Protein AF-A0A7J5AJ96-F1 (afdb_monomer)

Radius of gyration: 28.57 Å; Cα contacts (8 Å, |Δi|>4): 370; chains: 1; bounding box: 78×81×51 Å

Sequence (169 aa):
MKKNKITYYLSLIAMVTLFSCNNDDNPSVDSNNTFLPVSFKVGFSGQTLTADEAQAVISNGEISINAIKGTNNESFSFAIAGNSVGTYPTNESVILYSTGVNQQIYSSINPADALTNTGQIKITSINTVNKRISGSFDYTGYYRDGLITYTKEFTNGTFKNIPYTIGIQ

Solvent-accessible surface area (backbone atoms only — not comparable to full-atom values): 9722 Å² total; per-residue (Å²): 143,81,88,85,82,87,82,89,82,92,80,90,81,89,81,88,80,82,82,81,76,78,82,70,84,73,77,81,74,81,77,77,72,74,79,69,74,65,46,39,37,34,29,40,94,94,42,73,52,64,41,77,44,57,41,33,38,40,40,98,56,24,32,37,37,42,31,33,32,77,91,53,59,21,31,41,40,34,46,36,78,39,74,67,68,44,76,42,46,25,48,70,20,45,42,36,36,34,73,19,79,97,54,61,51,28,26,20,53,37,93,90,45,62,73,47,68,37,40,37,40,34,37,74,40,72,40,79,89,79,34,28,36,27,34,37,34,37,35,42,22,33,28,75,58,92,92,47,76,46,77,45,61,38,36,81,23,37,35,34,50,28,43,46,49,73,56,84,130

Organism: NCBI:txid2026654

Nearest PDB structures (foldseek):
  4xin-assembly1_B  TM=6.210E-01  e=1.153E-01  Mycobacterium avium 104
  6zgp-assembly3_I  TM=3.198E-01  e=1.077E+00  Acinetobacter baumannii

Mean predicted aligned error: 11.19 Å

Foldseek 3Di:
DDDDDDDDDDDDDDDDDDDDDPPDDDPPDPPPPPPDDWWWWKDWPNDIDIFPAKAWEAEDQWIWIKTAHDPQRFIKIKIFNGDDFAKGFCLRIKIWTAHGDPGWIFILQDPVHRNDGFWIWGWHDQDPVSQFTWTAIWGWTWTDDPPDIDIITIPRTITGRHHYDYDDD

Structure (mmCIF, N/CA/C/O backbone):
data_AF-A0A7J5AJ96-F1
#
_entry.id   AF-A0A7J5AJ96-F1
#
loop_
_atom_site.group_PDB
_atom_site.id
_atom_site.type_symbol
_atom_site.label_atom_id
_atom_site.label_alt_id
_atom_site.label_comp_id
_atom_site.label_asym_id
_atom_site.label_entity_id
_atom_site.label_seq_id
_atom_site.pdbx_PDB_ins_code
_atom_site.Cartn_x
_atom_site.Cartn_y
_atom_site.Cartn_z
_atom_site.occupancy
_atom_site.B_iso_or_equiv
_atom_site.auth_seq_id
_atom_site.auth_comp_id
_atom_site.auth_asym_id
_atom_site.auth_atom_id
_atom_site.pdbx_PDB_model_num
ATOM 1 N N . MET A 1 1 ? -61.783 66.215 -23.548 1.00 44.97 1 MET A N 1
ATOM 2 C CA . MET A 1 1 ? -60.921 66.734 -22.459 1.00 44.97 1 MET A CA 1
ATOM 3 C C . MET A 1 1 ? -61.535 66.359 -21.116 1.00 44.97 1 MET A C 1
ATOM 5 O O . MET A 1 1 ? -62.554 66.926 -20.750 1.00 44.97 1 MET A O 1
ATOM 9 N N . LYS A 1 2 ? -60.967 65.382 -20.402 1.00 42.81 2 LYS A N 1
ATOM 10 C CA . LYS A 1 2 ? -61.398 64.999 -19.048 1.00 42.81 2 LYS A CA 1
ATOM 11 C C . LYS A 1 2 ? -60.130 64.787 -18.217 1.00 42.81 2 LYS A C 1
ATOM 13 O O . LYS A 1 2 ? -59.255 64.033 -18.624 1.00 42.81 2 LYS A O 1
ATOM 18 N N . LYS A 1 3 ? -59.980 65.587 -17.160 1.00 47.16 3 LYS A N 1
ATOM 19 C CA . LYS A 1 3 ? -58.767 65.708 -16.339 1.00 47.16 3 LYS A CA 1
ATOM 20 C C . LYS A 1 3 ? -58.790 64.631 -15.250 1.00 47.16 3 LYS A C 1
ATOM 22 O O . LYS A 1 3 ? -59.687 64.655 -14.411 1.00 47.16 3 LYS A O 1
ATOM 27 N N . ASN A 1 4 ? -57.808 63.733 -15.252 1.00 48.31 4 ASN A N 1
ATOM 28 C CA . ASN A 1 4 ? -57.606 62.747 -14.190 1.00 48.31 4 ASN A CA 1
ATOM 29 C C . ASN A 1 4 ? -56.847 63.411 -13.034 1.00 48.31 4 ASN A C 1
ATOM 31 O O . ASN A 1 4 ? -55.778 63.982 -13.248 1.00 48.31 4 ASN A O 1
ATOM 35 N N . LYS A 1 5 ? -57.405 63.362 -11.819 1.00 59.47 5 LYS A N 1
ATOM 36 C CA . LYS A 1 5 ? -56.730 63.807 -10.595 1.00 59.47 5 LYS A CA 1
ATOM 37 C C . LYS A 1 5 ? -56.227 62.587 -9.830 1.00 59.47 5 LYS A C 1
ATOM 39 O O . LYS A 1 5 ? -56.999 61.706 -9.473 1.00 59.47 5 LYS A O 1
ATOM 44 N N . ILE A 1 6 ? -54.916 62.576 -9.638 1.00 57.09 6 ILE A N 1
ATOM 45 C CA . ILE A 1 6 ? -54.130 61.616 -8.869 1.00 57.09 6 ILE A CA 1
ATOM 46 C C . ILE A 1 6 ? -54.242 61.990 -7.388 1.00 57.09 6 ILE A C 1
ATOM 48 O O . ILE A 1 6 ? -54.147 63.167 -7.036 1.00 57.09 6 ILE A O 1
ATOM 52 N N . THR A 1 7 ? -54.438 61.014 -6.507 1.00 57.44 7 THR A N 1
ATOM 53 C CA . THR A 1 7 ? -54.292 61.207 -5.058 1.00 57.44 7 THR A CA 1
ATOM 54 C C . THR A 1 7 ? -53.620 59.972 -4.474 1.00 57.44 7 THR A C 1
ATOM 56 O O . THR A 1 7 ? -54.140 58.865 -4.577 1.00 57.44 7 THR A O 1
ATOM 59 N N . TYR A 1 8 ? -52.424 60.183 -3.928 1.00 46.88 8 TYR A N 1
ATOM 60 C CA . TYR A 1 8 ? -51.595 59.187 -3.261 1.00 46.88 8 TYR A CA 1
ATOM 61 C C . TYR A 1 8 ? -52.023 59.064 -1.797 1.00 46.88 8 TYR A C 1
ATOM 63 O O . TYR A 1 8 ? -52.143 60.081 -1.117 1.00 46.88 8 TYR A O 1
ATOM 71 N N . TYR A 1 9 ? -52.193 57.836 -1.304 1.00 53.47 9 TYR A N 1
ATOM 72 C CA . TYR A 1 9 ? -52.241 57.553 0.129 1.00 53.47 9 TYR A CA 1
ATOM 73 C C . TYR A 1 9 ? -51.035 56.696 0.516 1.00 53.47 9 TYR A C 1
ATOM 75 O O . TYR A 1 9 ? -50.849 55.582 0.033 1.00 53.47 9 TYR A O 1
ATOM 83 N N . LEU A 1 10 ? -50.205 57.290 1.368 1.00 53.84 10 LEU A N 1
ATOM 84 C CA . LEU A 1 10 ? -49.034 56.730 2.023 1.00 53.84 10 LEU A CA 1
ATOM 85 C C . LEU A 1 10 ? -49.514 55.869 3.204 1.00 53.84 10 LEU A C 1
ATOM 87 O O . LEU A 1 10 ? -50.168 56.391 4.105 1.00 53.84 10 LEU A O 1
ATOM 91 N N . SER A 1 11 ? -49.199 54.574 3.218 1.00 55.06 11 SER A N 1
ATOM 92 C CA . SER A 1 11 ? -49.380 53.726 4.402 1.00 55.06 11 SER A CA 1
ATOM 93 C C . SER A 1 11 ? -48.089 52.966 4.683 1.00 55.06 11 SER A C 1
ATOM 95 O O . SER A 1 11 ? -47.621 52.164 3.879 1.00 55.06 11 SER A O 1
ATOM 97 N N . LEU A 1 12 ? -47.499 53.314 5.823 1.00 52.53 12 LEU A N 1
ATOM 98 C CA . LEU A 1 12 ? -46.309 52.745 6.433 1.00 52.53 12 LEU A CA 1
ATOM 99 C C . LEU A 1 12 ? -46.756 51.570 7.315 1.00 52.53 12 LEU A C 1
ATOM 101 O O . LEU A 1 12 ? -47.429 51.794 8.318 1.00 52.53 12 LEU A O 1
ATOM 105 N N . ILE A 1 13 ? -46.377 50.338 6.973 1.00 61.03 13 ILE A N 1
ATOM 106 C CA . ILE A 1 13 ? -46.494 49.191 7.884 1.00 61.03 13 ILE A CA 1
ATOM 107 C C . ILE A 1 13 ? -45.114 48.555 8.013 1.00 61.03 13 ILE A C 1
ATOM 109 O O . ILE A 1 13 ? -44.623 47.875 7.115 1.00 61.03 13 ILE A O 1
ATOM 113 N N . ALA A 1 14 ? -44.488 48.830 9.155 1.00 57.03 14 ALA A N 1
ATOM 114 C CA . ALA A 1 14 ? -43.351 48.093 9.668 1.00 57.03 14 ALA A CA 1
ATOM 115 C C . ALA A 1 14 ? -43.879 46.869 10.427 1.00 57.03 14 ALA A C 1
ATOM 117 O O . ALA A 1 14 ? -44.641 47.015 11.381 1.00 57.03 14 ALA A O 1
ATOM 118 N N . MET A 1 15 ? -43.453 45.673 10.028 1.00 62.72 15 MET A N 1
ATOM 119 C CA . MET A 1 15 ? -43.575 44.472 10.850 1.00 62.72 15 MET A CA 1
ATOM 120 C C . MET A 1 15 ? -42.182 43.884 11.042 1.00 62.72 15 MET A C 1
ATOM 122 O O . MET A 1 15 ? -41.615 43.256 10.155 1.00 62.72 15 MET A O 1
ATOM 126 N N . VAL A 1 16 ? -41.629 44.152 12.222 1.00 61.03 16 VAL A N 1
ATOM 127 C CA . VAL A 1 16 ? -40.471 43.463 12.782 1.00 61.03 16 VAL A CA 1
ATOM 128 C C . VAL A 1 16 ? -41.011 42.217 13.476 1.00 61.03 16 VAL A C 1
ATOM 130 O O . VAL A 1 16 ? -41.716 42.328 14.476 1.00 61.03 16 VAL A O 1
ATOM 133 N N . THR A 1 17 ? -40.703 41.035 12.953 1.00 63.84 17 THR A N 1
ATOM 134 C CA . THR A 1 17 ? -40.949 39.768 13.649 1.00 63.84 17 THR A CA 1
ATOM 135 C C . THR A 1 17 ? -39.636 39.282 14.249 1.00 63.84 17 THR A C 1
ATOM 137 O O . THR A 1 17 ? -38.726 38.883 13.523 1.00 63.84 17 THR A O 1
ATOM 140 N N . LEU A 1 18 ? -39.532 39.333 15.577 1.00 52.47 18 LEU A N 1
ATOM 141 C CA . LEU A 1 18 ? -38.464 38.688 16.335 1.00 52.47 18 LEU A CA 1
ATOM 142 C C . LEU A 1 18 ? -38.823 37.206 16.490 1.00 52.47 18 LEU A C 1
ATOM 144 O O . LEU A 1 18 ? -39.728 36.864 17.250 1.00 52.47 18 LEU A O 1
ATOM 148 N N . PHE A 1 19 ? -38.127 36.326 15.769 1.00 60.97 19 PHE A N 1
ATOM 149 C CA . PHE A 1 19 ? -38.129 34.901 16.084 1.00 60.97 19 PHE A CA 1
ATOM 150 C C . PHE A 1 19 ? -37.257 34.685 17.325 1.00 60.97 19 PHE A C 1
ATOM 152 O O . PHE A 1 19 ? -36.034 34.788 17.264 1.00 60.97 19 PHE A O 1
ATOM 159 N N . SER A 1 20 ? -37.901 34.410 18.457 1.00 54.56 20 SER A N 1
ATOM 160 C CA . SER A 1 20 ? -37.253 33.836 19.635 1.00 54.56 20 SER A CA 1
ATOM 161 C C . SER A 1 20 ? -37.031 32.349 19.365 1.00 54.56 20 SER A C 1
ATOM 163 O O . SER A 1 20 ? -37.968 31.561 19.481 1.00 54.56 20 SER A O 1
ATOM 165 N N . CYS A 1 21 ? -35.817 31.959 18.973 1.00 58.62 21 CYS A N 1
ATOM 166 C CA . CYS A 1 21 ? -35.402 30.563 19.099 1.00 58.62 21 CYS A CA 1
ATOM 167 C C . CYS A 1 21 ? -35.150 30.287 20.582 1.00 58.62 21 CYS A C 1
ATOM 169 O O . CYS A 1 21 ? -34.292 30.921 21.197 1.00 58.62 21 CYS A O 1
ATOM 171 N N . ASN A 1 22 ? -35.921 29.359 21.145 1.00 54.78 22 ASN A N 1
ATOM 172 C CA . ASN A 1 22 ? -35.643 28.774 22.446 1.00 54.78 22 ASN A CA 1
ATOM 173 C C . ASN A 1 22 ? -34.244 28.151 22.394 1.00 54.78 22 ASN A C 1
ATOM 175 O O . ASN A 1 22 ? -33.954 27.344 21.512 1.00 54.78 22 ASN A O 1
ATOM 179 N N . ASN A 1 23 ? -33.372 28.559 23.314 1.00 53.56 23 ASN A N 1
ATOM 180 C CA . ASN A 1 23 ? -32.123 27.857 23.563 1.00 53.56 23 ASN A CA 1
ATOM 181 C C . ASN A 1 23 ? -32.487 26.556 24.278 1.00 53.56 23 ASN A C 1
ATOM 183 O O . ASN A 1 23 ? -32.560 26.526 25.504 1.00 53.56 23 ASN A O 1
ATOM 187 N N . ASP A 1 24 ? -32.783 25.517 23.504 1.00 57.44 24 ASP A N 1
ATOM 188 C CA . ASP A 1 24 ? -32.801 24.161 24.027 1.00 57.44 24 ASP A CA 1
ATOM 189 C C . ASP A 1 24 ? -31.375 23.829 24.480 1.00 57.44 24 ASP A C 1
ATOM 191 O O . ASP A 1 24 ? -30.417 23.931 23.705 1.00 57.44 24 ASP A O 1
ATOM 195 N N . ASP A 1 25 ? -31.249 23.496 25.764 1.00 52.19 25 ASP A N 1
ATOM 196 C CA . ASP A 1 25 ? -30.032 23.014 26.400 1.00 52.19 25 ASP A CA 1
ATOM 197 C C . ASP A 1 25 ? -29.415 21.903 25.549 1.00 52.19 25 ASP A C 1
ATOM 199 O O . ASP A 1 25 ? -29.898 20.770 25.504 1.00 52.19 25 ASP A O 1
ATOM 203 N N . ASN A 1 26 ? -28.332 22.235 24.851 1.00 52.16 26 ASN A N 1
ATOM 204 C CA . ASN A 1 26 ? -27.552 21.247 24.134 1.00 52.16 26 ASN A CA 1
ATOM 205 C C . ASN A 1 26 ? -26.755 20.460 25.186 1.00 52.16 26 ASN A C 1
ATOM 207 O O . ASN A 1 26 ? -25.894 21.060 25.842 1.00 52.16 26 ASN A O 1
ATOM 211 N N . PRO A 1 27 ? -27.005 19.153 25.395 1.00 51.41 27 PRO A N 1
ATOM 212 C CA . PRO A 1 27 ? -26.147 18.364 26.260 1.00 51.41 27 PRO A CA 1
ATOM 213 C C . PRO A 1 27 ? -24.736 18.442 25.683 1.00 51.41 27 PRO A C 1
ATOM 215 O O . PRO A 1 27 ? -24.510 18.149 24.508 1.00 51.41 27 PRO A O 1
ATOM 218 N N . SER A 1 28 ? -23.788 18.890 26.504 1.00 52.44 28 SER A N 1
ATOM 219 C CA . SER A 1 28 ? -22.376 18.931 26.152 1.00 52.44 28 SER A CA 1
ATOM 220 C C . SER A 1 28 ? -21.958 17.552 25.646 1.00 52.44 28 SER A C 1
ATOM 222 O O . SER A 1 28 ? -21.857 16.602 26.424 1.00 52.44 28 SER A O 1
ATOM 224 N N . VAL A 1 29 ? -21.742 17.443 24.336 1.00 51.41 29 VAL A N 1
ATOM 225 C CA . VAL A 1 29 ? -21.070 16.302 23.724 1.00 51.41 29 VAL A CA 1
ATOM 226 C C . VAL A 1 29 ? -19.670 16.267 24.317 1.00 51.41 29 VAL A C 1
ATOM 228 O O . VAL A 1 29 ? -18.847 17.146 24.045 1.00 51.41 29 VAL A O 1
ATOM 231 N N . ASP A 1 30 ? -19.431 15.267 25.162 1.00 44.03 30 ASP A N 1
ATOM 232 C CA . ASP A 1 30 ? -18.111 14.911 25.662 1.00 44.03 30 ASP A CA 1
ATOM 233 C C . ASP A 1 30 ? -17.164 14.752 24.462 1.00 44.03 30 ASP A C 1
ATOM 235 O O . ASP A 1 30 ? -17.212 13.779 23.707 1.00 44.03 30 ASP A O 1
ATOM 239 N N . SER A 1 31 ? -16.341 15.776 24.242 1.00 46.59 31 SER A N 1
ATOM 240 C CA . SER A 1 31 ? -15.410 15.886 23.120 1.00 46.59 31 SER A CA 1
ATOM 241 C C . SER A 1 31 ? -14.071 15.228 23.446 1.00 46.59 31 SER A C 1
ATOM 243 O O . SER A 1 31 ? -13.017 15.711 23.046 1.00 46.59 31 SER A O 1
ATOM 245 N N . ASN A 1 32 ? -14.097 14.077 24.117 1.00 40.00 32 ASN A N 1
ATOM 246 C CA . ASN A 1 32 ? -12.930 13.212 24.277 1.00 40.00 32 ASN A CA 1
ATOM 247 C C . ASN A 1 32 ? -12.664 12.340 23.034 1.00 40.00 32 ASN A C 1
ATOM 249 O O . ASN A 1 32 ? -12.091 11.252 23.134 1.00 40.00 32 ASN A O 1
ATOM 253 N N . ASN A 1 33 ? -13.041 12.811 21.838 1.00 47.81 33 ASN A N 1
ATOM 254 C CA . ASN A 1 33 ? -12.639 12.179 20.587 1.00 47.81 33 ASN A CA 1
ATOM 255 C C . ASN A 1 33 ? -11.141 12.437 20.380 1.00 47.81 33 ASN A C 1
ATOM 257 O O . ASN A 1 33 ? -10.732 13.391 19.721 1.00 47.81 33 ASN A O 1
ATOM 261 N N . THR A 1 34 ? -10.315 11.611 21.020 1.00 53.44 34 THR A N 1
ATOM 262 C CA . THR A 1 34 ? -8.865 11.607 20.843 1.00 53.44 34 THR A CA 1
ATOM 263 C C . THR A 1 34 ? -8.572 11.392 19.362 1.00 53.44 34 THR A C 1
ATOM 265 O O . THR A 1 34 ? -8.700 10.292 18.824 1.00 53.44 34 THR A O 1
ATOM 268 N N . PHE A 1 35 ? -8.231 12.478 18.668 1.00 71.81 35 PHE A N 1
ATOM 269 C CA . PHE A 1 35 ? -7.884 12.430 17.258 1.00 71.81 35 PHE A CA 1
ATOM 270 C C . PHE A 1 35 ? -6.573 11.655 17.129 1.00 71.81 35 PHE A C 1
ATOM 272 O O . PHE A 1 35 ? -5.485 12.182 17.358 1.00 71.81 35 PHE A O 1
ATOM 279 N N . LEU A 1 36 ? -6.679 10.357 16.847 1.00 79.25 36 LEU A N 1
ATOM 280 C CA . LEU A 1 36 ? -5.510 9.523 16.625 1.00 79.25 36 LEU A CA 1
ATOM 281 C C . LEU A 1 36 ? -4.790 10.030 15.370 1.00 79.25 36 LEU A C 1
ATOM 283 O O . LEU A 1 36 ? -5.428 10.118 14.318 1.00 79.25 36 LEU A O 1
ATOM 287 N N . PRO A 1 37 ? -3.482 10.333 15.443 1.00 91.25 37 PRO A N 1
ATOM 288 C CA . PRO A 1 37 ? -2.749 10.818 14.287 1.00 91.25 37 PRO A CA 1
ATOM 289 C C . PRO A 1 37 ? -2.745 9.745 13.197 1.00 91.25 37 PRO A C 1
ATOM 291 O O . PRO A 1 37 ? -2.372 8.590 13.448 1.00 91.25 37 PRO A O 1
ATOM 294 N N . VAL A 1 38 ? -3.175 10.151 12.004 1.00 95.75 38 VAL A N 1
ATOM 295 C CA . VAL A 1 38 ? -3.109 9.370 10.766 1.00 95.75 38 VAL A CA 1
ATOM 296 C C . VAL A 1 38 ? -1.703 9.519 10.193 1.00 95.75 38 VAL A C 1
ATOM 298 O O . VAL A 1 38 ? -1.140 10.611 10.195 1.00 95.75 38 VAL A O 1
ATOM 301 N N . SER A 1 39 ? -1.107 8.427 9.725 1.00 97.69 39 SER A N 1
ATOM 302 C CA . SER A 1 39 ? 0.203 8.468 9.072 1.00 97.69 39 SER A CA 1
ATOM 303 C C . SER A 1 39 ? 0.278 7.409 7.988 1.00 97.69 39 SER A C 1
ATOM 305 O O . SER A 1 39 ? -0.044 6.254 8.250 1.00 97.69 39 SER A O 1
ATOM 307 N N . PHE A 1 40 ? 0.794 7.778 6.820 1.00 98.62 40 PHE A N 1
ATOM 308 C CA . PHE A 1 40 ? 1.179 6.856 5.754 1.00 98.62 40 PHE A CA 1
ATOM 309 C C . PHE A 1 40 ? 2.568 7.253 5.253 1.00 98.62 40 PHE A C 1
ATOM 311 O O . PHE A 1 40 ? 2.778 8.402 4.860 1.00 98.62 40 PHE A O 1
ATOM 318 N N . LYS A 1 41 ? 3.527 6.327 5.311 1.00 98.38 41 LYS A N 1
ATOM 319 C CA . LYS A 1 41 ? 4.935 6.570 4.975 1.00 98.38 41 LYS A CA 1
ATOM 320 C C . LYS A 1 41 ? 5.515 5.417 4.182 1.00 98.38 41 LYS A C 1
ATOM 322 O O . LYS A 1 41 ? 5.139 4.275 4.420 1.00 98.38 41 LYS A O 1
ATOM 327 N N . VAL A 1 42 ? 6.461 5.709 3.300 1.00 98.38 42 VAL A N 1
ATOM 328 C CA . VAL A 1 42 ? 7.179 4.700 2.515 1.00 98.38 42 VAL A CA 1
ATOM 329 C C . VAL A 1 42 ? 8.524 5.234 2.048 1.00 98.38 42 VAL A C 1
ATOM 331 O O . VAL A 1 42 ? 8.651 6.413 1.721 1.00 98.38 42 VAL A O 1
ATOM 334 N N . GLY A 1 43 ? 9.532 4.369 2.035 1.00 97.94 43 GLY A N 1
ATOM 335 C CA . GLY A 1 43 ? 10.865 4.671 1.539 1.00 97.94 43 GLY A CA 1
ATOM 336 C C . GLY A 1 43 ? 11.080 4.152 0.121 1.00 97.94 43 GLY A C 1
ATOM 337 O O . GLY A 1 43 ? 10.742 3.011 -0.177 1.00 97.94 43 GLY A O 1
ATOM 338 N N . PHE A 1 44 ? 11.681 4.963 -0.744 1.00 96.62 44 PHE A N 1
ATOM 339 C CA . PHE A 1 44 ? 12.165 4.548 -2.065 1.00 96.62 44 PHE A CA 1
ATOM 340 C C . PHE A 1 44 ? 13.224 5.536 -2.560 1.00 96.62 44 PHE A C 1
ATOM 342 O O . PHE A 1 44 ? 13.216 6.708 -2.185 1.00 96.62 44 PHE A O 1
ATOM 349 N N . SER A 1 45 ? 14.163 5.077 -3.393 1.00 93.50 45 SER A N 1
ATOM 350 C CA . SER A 1 45 ? 15.216 5.931 -3.978 1.00 93.50 45 SER A CA 1
ATOM 351 C C . SER A 1 45 ? 15.988 6.781 -2.946 1.00 93.50 45 SER A C 1
ATOM 353 O O . SER A 1 45 ? 16.331 7.930 -3.215 1.00 93.50 45 SER A O 1
ATOM 355 N N . GLY A 1 46 ? 16.223 6.240 -1.742 1.00 92.88 46 GLY A N 1
ATOM 356 C CA . GLY A 1 46 ? 16.912 6.937 -0.644 1.00 92.88 46 GLY A CA 1
ATOM 357 C C . GLY A 1 46 ? 16.097 8.038 0.051 1.00 92.88 46 GLY A C 1
ATOM 358 O O . GLY A 1 46 ? 16.622 8.719 0.927 1.00 92.88 46 GLY A O 1
ATOM 359 N N . GLN A 1 47 ? 14.826 8.216 -0.313 1.00 94.12 47 GLN A N 1
ATOM 360 C CA . GLN A 1 47 ? 13.922 9.220 0.244 1.00 94.12 47 GLN A CA 1
ATOM 361 C C . GLN A 1 47 ? 12.767 8.559 1.000 1.00 94.12 47 GLN A C 1
ATOM 363 O O . GLN A 1 47 ? 12.489 7.375 0.820 1.00 94.12 47 GLN A O 1
ATOM 368 N N . THR A 1 48 ? 12.091 9.331 1.855 1.00 96.44 48 THR A N 1
ATOM 369 C CA . THR A 1 48 ? 10.843 8.921 2.516 1.00 96.44 48 THR A CA 1
ATOM 370 C C . THR A 1 48 ? 9.711 9.825 2.061 1.00 96.44 48 THR A C 1
ATOM 372 O O . THR A 1 48 ? 9.742 11.031 2.301 1.00 96.44 48 THR A O 1
ATOM 375 N N . LEU A 1 49 ? 8.684 9.234 1.462 1.00 95.75 49 LEU A N 1
ATOM 376 C CA . LEU A 1 49 ? 7.425 9.904 1.181 1.00 95.75 49 LEU A CA 1
ATOM 377 C C . LEU A 1 49 ? 6.506 9.782 2.398 1.00 95.75 49 LEU A C 1
ATOM 379 O O . LEU A 1 49 ? 6.385 8.709 2.988 1.00 95.75 49 LEU A O 1
ATOM 383 N N . THR A 1 50 ? 5.851 10.882 2.770 1.00 97.50 50 THR A N 1
ATOM 384 C CA . THR A 1 50 ? 4.786 10.908 3.786 1.00 97.50 50 THR A CA 1
ATOM 385 C C . THR A 1 50 ? 3.538 11.512 3.166 1.00 97.50 50 THR A C 1
ATOM 387 O O . THR A 1 50 ? 3.571 12.686 2.802 1.00 97.50 50 THR A O 1
ATOM 390 N N . ALA A 1 51 ? 2.471 10.725 3.034 1.00 97.56 51 ALA A N 1
ATOM 391 C CA . ALA A 1 51 ? 1.210 11.210 2.480 1.00 97.56 51 ALA A CA 1
ATOM 392 C C . ALA A 1 51 ? 0.575 12.249 3.415 1.00 97.56 51 ALA A C 1
ATOM 394 O O . ALA A 1 51 ? 0.724 12.162 4.636 1.00 97.56 51 ALA A O 1
ATOM 395 N N . ASP A 1 52 ? -0.128 13.213 2.830 1.00 96.81 52 ASP A N 1
ATOM 396 C CA . ASP A 1 52 ? -0.857 14.242 3.575 1.00 96.81 52 ASP A CA 1
ATOM 397 C C . ASP A 1 52 ? -2.228 13.718 4.019 1.00 96.81 52 ASP A C 1
ATOM 399 O O . ASP A 1 52 ? -2.707 14.044 5.103 1.00 96.81 52 ASP A O 1
ATOM 403 N N . GLU A 1 53 ? -2.817 12.831 3.214 1.00 96.50 53 GLU A N 1
ATOM 404 C CA . GLU A 1 53 ? -4.115 12.219 3.471 1.00 96.50 53 GLU A CA 1
ATOM 405 C C . GLU A 1 53 ? -4.065 10.716 3.211 1.00 96.50 53 GLU A C 1
ATOM 407 O O . GLU A 1 53 ? -3.333 10.238 2.341 1.00 96.50 53 GLU A O 1
ATOM 412 N N . ALA A 1 54 ? -4.860 9.959 3.965 1.00 98.12 54 ALA A N 1
ATOM 413 C CA . ALA A 1 54 ? -5.065 8.542 3.723 1.00 98.12 54 ALA A CA 1
ATOM 414 C C . ALA A 1 54 ? -6.438 8.094 4.228 1.00 98.12 54 ALA A C 1
ATOM 416 O O . ALA A 1 54 ? -6.867 8.468 5.321 1.00 98.12 54 ALA A O 1
ATOM 417 N N . GLN A 1 55 ? -7.102 7.254 3.442 1.00 98.12 55 GLN A N 1
ATOM 418 C CA . GLN A 1 55 ? -8.423 6.710 3.732 1.00 9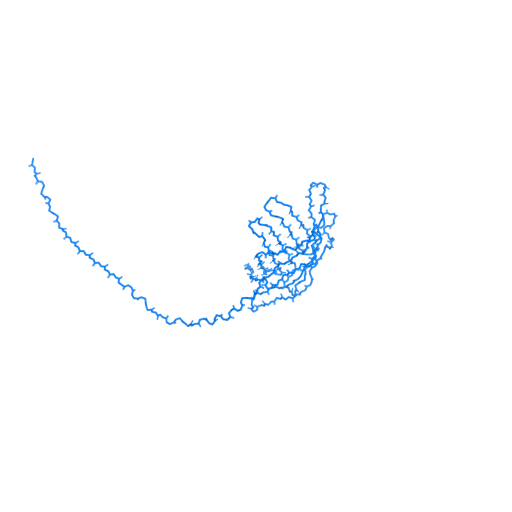8.12 55 GLN A CA 1
ATOM 419 C C . GLN A 1 55 ? -8.525 5.266 3.258 1.00 98.12 55 GLN A C 1
ATOM 421 O O . GLN A 1 55 ? -7.842 4.858 2.317 1.00 98.12 55 GLN A O 1
ATOM 426 N N . ALA A 1 56 ? -9.406 4.501 3.888 1.00 98.44 56 ALA A N 1
ATOM 427 C CA . ALA A 1 56 ? -9.687 3.136 3.489 1.00 98.44 56 ALA A CA 1
ATOM 428 C C . ALA A 1 56 ? -11.189 2.865 3.361 1.00 98.44 56 ALA A C 1
ATOM 430 O O . ALA A 1 56 ? -12.027 3.539 3.961 1.00 98.44 56 ALA A O 1
ATOM 431 N N . VAL A 1 57 ? -11.526 1.848 2.582 1.00 98.25 57 VAL A N 1
ATOM 432 C CA . VAL A 1 57 ? -12.880 1.307 2.459 1.00 98.25 57 VAL A CA 1
ATOM 433 C C . VAL A 1 57 ? -12.782 -0.197 2.643 1.00 98.25 57 VAL A C 1
ATOM 435 O O . VAL A 1 57 ? -11.935 -0.833 2.022 1.00 98.25 57 VAL A O 1
ATOM 438 N N . ILE A 1 58 ? -13.635 -0.763 3.493 1.00 97.56 58 ILE A N 1
ATOM 439 C CA . ILE A 1 58 ? -13.776 -2.213 3.645 1.00 97.56 58 ILE A CA 1
ATOM 440 C C . ILE A 1 58 ? -15.140 -2.601 3.086 1.00 97.56 58 ILE A C 1
ATOM 442 O O . ILE A 1 58 ? -16.164 -2.097 3.549 1.00 97.56 58 ILE A O 1
ATOM 446 N N . SER A 1 59 ? -15.168 -3.464 2.077 1.00 95.69 59 SER A N 1
ATOM 447 C CA . SER A 1 59 ? -16.408 -3.892 1.424 1.00 95.69 59 SER A CA 1
ATOM 448 C C . SER A 1 59 ? -16.223 -5.249 0.765 1.00 95.69 59 SER A C 1
ATOM 450 O O . SER A 1 59 ? -15.152 -5.521 0.246 1.00 95.69 59 SER A O 1
ATOM 452 N N . ASN A 1 60 ? -17.255 -6.096 0.768 1.00 89.81 60 ASN A N 1
ATOM 453 C CA . ASN A 1 60 ? -17.294 -7.343 -0.014 1.00 89.81 60 ASN A CA 1
ATOM 454 C C . ASN A 1 60 ? -16.076 -8.272 0.137 1.00 89.81 60 ASN A C 1
ATOM 456 O O . ASN A 1 60 ? -15.683 -8.943 -0.807 1.00 89.81 60 ASN A O 1
ATOM 460 N N . GLY A 1 61 ? -15.493 -8.339 1.337 1.00 92.75 61 GLY A N 1
ATOM 461 C CA . GLY A 1 61 ? -14.311 -9.172 1.570 1.00 92.75 61 GLY A CA 1
ATOM 462 C C . GLY A 1 61 ? -13.001 -8.552 1.086 1.00 92.75 61 GLY A C 1
ATOM 463 O O . GLY A 1 61 ? -11.987 -9.229 1.133 1.00 92.75 61 GLY A O 1
ATOM 464 N N . GLU A 1 62 ? -13.003 -7.283 0.688 1.00 96.50 62 GLU A N 1
ATOM 465 C CA . GLU A 1 62 ? -11.836 -6.539 0.222 1.00 96.50 62 GLU A CA 1
ATOM 466 C C . GLU A 1 62 ? -11.568 -5.309 1.097 1.00 96.50 62 GLU A C 1
ATOM 468 O O . GLU A 1 62 ? -12.473 -4.723 1.707 1.00 96.50 62 GLU A O 1
ATOM 473 N N . ILE A 1 63 ? -10.304 -4.886 1.121 1.00 98.50 63 ILE A N 1
ATOM 474 C CA . ILE A 1 63 ? -9.872 -3.609 1.688 1.00 98.50 63 ILE A CA 1
ATOM 475 C C . ILE A 1 63 ? -9.252 -2.781 0.564 1.00 98.50 63 ILE A C 1
ATOM 477 O O . ILE A 1 63 ? -8.285 -3.192 -0.070 1.00 98.50 63 ILE A O 1
ATOM 481 N N . SER A 1 64 ? -9.764 -1.572 0.364 1.00 98.38 64 SER A N 1
ATOM 482 C CA . SER A 1 64 ? -9.127 -0.551 -0.465 1.00 98.38 64 SER A CA 1
ATOM 483 C C . SER A 1 64 ? -8.468 0.497 0.421 1.00 98.38 64 SER A C 1
ATOM 485 O O . SER A 1 64 ? -9.102 0.976 1.359 1.00 98.38 64 SER A O 1
ATOM 487 N N . ILE A 1 65 ? -7.227 0.891 0.131 1.00 98.62 65 ILE A N 1
ATOM 488 C CA . ILE A 1 65 ? -6.537 1.991 0.829 1.00 98.62 65 ILE A CA 1
ATOM 489 C C . ILE A 1 65 ? -6.035 2.982 -0.211 1.00 98.62 65 ILE A C 1
ATOM 491 O O . ILE A 1 65 ? -5.393 2.584 -1.173 1.00 98.62 65 ILE A O 1
ATOM 495 N N . ASN A 1 66 ? -6.299 4.269 -0.013 1.00 98.25 66 ASN A N 1
ATOM 496 C CA . ASN A 1 66 ? -5.751 5.339 -0.838 1.00 98.25 66 ASN A CA 1
ATOM 497 C C . ASN A 1 66 ? -5.008 6.330 0.051 1.00 98.25 66 ASN A C 1
ATOM 499 O O . ASN A 1 66 ? -5.534 6.730 1.089 1.00 98.25 66 ASN A O 1
ATOM 503 N N . ALA A 1 67 ? -3.808 6.726 -0.358 1.00 98.19 67 ALA A N 1
ATOM 504 C CA . ALA A 1 67 ? -3.008 7.746 0.305 1.00 98.19 67 ALA A CA 1
ATOM 505 C C . ALA A 1 67 ? -2.502 8.754 -0.727 1.00 98.19 67 ALA A C 1
ATOM 507 O O . ALA A 1 67 ? -2.024 8.349 -1.783 1.00 98.19 67 ALA A O 1
ATOM 508 N N . ILE A 1 68 ? -2.615 10.049 -0.438 1.00 96.88 68 ILE A N 1
ATOM 509 C CA . ILE A 1 68 ? -2.322 11.135 -1.382 1.00 96.88 68 ILE A CA 1
ATOM 510 C C . ILE A 1 68 ? -1.284 12.078 -0.775 1.00 96.88 68 ILE A C 1
ATOM 512 O O . ILE A 1 68 ? -1.359 12.445 0.400 1.00 96.88 68 ILE A O 1
ATOM 516 N N . LYS A 1 69 ? -0.302 12.467 -1.586 1.00 95.38 69 LYS A N 1
ATOM 517 C CA . LYS A 1 69 ? 0.723 13.459 -1.287 1.00 95.38 69 LYS A CA 1
ATOM 518 C C . LYS A 1 69 ? 0.500 14.716 -2.126 1.00 95.38 69 LYS A C 1
ATOM 520 O O . LYS A 1 69 ? 0.512 14.685 -3.357 1.00 95.38 69 LYS A O 1
ATOM 525 N N . GLY A 1 70 ? 0.406 15.844 -1.434 1.00 90.81 70 GLY A N 1
ATOM 526 C CA . GLY A 1 70 ? 0.320 17.177 -2.006 1.00 90.81 70 GLY A CA 1
ATOM 527 C C . GLY A 1 70 ? -0.910 17.370 -2.886 1.00 90.81 70 GLY A C 1
ATOM 528 O O . GLY A 1 70 ? -1.880 16.622 -2.833 1.00 90.81 70 GLY A O 1
ATOM 529 N N . THR A 1 71 ? -0.851 18.394 -3.730 1.00 85.88 71 THR A N 1
ATOM 530 C CA . THR A 1 71 ? -1.943 18.779 -4.637 1.00 85.88 71 THR A CA 1
ATOM 531 C C . THR A 1 71 ? -1.786 18.219 -6.053 1.00 85.88 71 THR A C 1
ATOM 533 O O . THR A 1 71 ? -2.667 18.406 -6.887 1.00 85.88 71 THR A O 1
ATOM 536 N N . ASN A 1 72 ? -0.681 17.522 -6.339 1.00 88.31 72 ASN A N 1
ATOM 537 C CA . ASN A 1 72 ? -0.368 16.974 -7.665 1.00 88.31 72 ASN A CA 1
ATOM 538 C C . ASN A 1 72 ? -0.870 15.533 -7.865 1.00 88.31 72 ASN A C 1
ATOM 540 O O . ASN A 1 72 ? -0.512 14.901 -8.861 1.00 88.31 72 ASN A O 1
ATOM 544 N N . ASN A 1 73 ? -1.688 15.020 -6.940 1.00 86.50 73 ASN A N 1
ATOM 545 C CA . ASN A 1 73 ? -2.223 13.655 -6.943 1.00 86.50 73 ASN A CA 1
ATOM 546 C C . ASN A 1 73 ? -1.143 12.559 -6.978 1.00 86.50 73 ASN A C 1
ATOM 548 O O . ASN A 1 73 ? -1.377 11.488 -7.534 1.00 86.50 73 ASN A O 1
ATOM 552 N N . GLU A 1 74 ? 0.043 12.810 -6.413 1.00 95.50 74 GLU A N 1
ATOM 553 C CA . GLU A 1 74 ? 0.989 11.724 -6.143 1.00 95.50 74 GLU A CA 1
ATOM 554 C C . GLU A 1 74 ? 0.348 10.804 -5.100 1.00 95.50 74 GLU A C 1
ATOM 556 O O . GLU A 1 74 ? -0.104 11.278 -4.058 1.00 95.50 74 GLU A O 1
ATOM 561 N N . SER A 1 75 ? 0.227 9.508 -5.380 1.00 96.81 75 SER A N 1
ATOM 562 C CA . SER A 1 75 ? -0.645 8.651 -4.577 1.00 96.81 75 SER A CA 1
ATOM 563 C C . SER A 1 75 ? -0.219 7.194 -4.521 1.00 96.81 75 SER A C 1
ATOM 565 O O . SER A 1 75 ? 0.407 6.667 -5.437 1.00 96.81 75 SER A O 1
ATOM 567 N N . PHE A 1 76 ? -0.637 6.530 -3.448 1.00 98.44 76 PHE A N 1
ATOM 568 C CA . PHE A 1 76 ? -0.659 5.080 -3.319 1.00 98.44 76 PHE A CA 1
ATOM 569 C C . PHE A 1 76 ? -2.106 4.589 -3.302 1.00 98.44 76 PHE A C 1
ATOM 571 O O . PHE A 1 76 ? -2.935 5.158 -2.592 1.00 98.44 76 PHE A O 1
ATOM 578 N N . SER A 1 77 ? -2.385 3.514 -4.033 1.00 98.31 77 SER A N 1
ATOM 579 C CA . SER A 1 77 ? -3.696 2.859 -4.078 1.00 98.31 77 SER A CA 1
ATOM 580 C C . SER A 1 77 ? -3.529 1.358 -3.907 1.00 98.31 77 SER A C 1
ATOM 582 O O . SER A 1 77 ? -2.745 0.733 -4.618 1.00 98.31 77 SER A O 1
ATOM 584 N N . PHE A 1 78 ? -4.211 0.791 -2.917 1.00 98.69 78 PHE A N 1
ATOM 585 C CA . PHE A 1 78 ? -4.138 -0.621 -2.558 1.00 98.69 78 PHE A CA 1
ATOM 586 C C . PHE A 1 78 ? -5.498 -1.252 -2.832 1.00 98.69 78 PHE A C 1
ATOM 588 O O . PHE A 1 78 ? -6.515 -0.688 -2.425 1.00 98.69 78 PHE A O 1
ATOM 595 N N . ALA A 1 79 ? -5.499 -2.429 -3.446 1.00 98.38 79 ALA A N 1
ATOM 596 C CA . ALA A 1 79 ? -6.650 -3.316 -3.548 1.00 98.38 79 ALA A CA 1
ATOM 597 C C . ALA A 1 79 ? -6.263 -4.659 -2.920 1.00 98.38 79 ALA A C 1
ATOM 599 O O . ALA A 1 79 ? -5.431 -5.383 -3.464 1.00 98.38 79 ALA A O 1
ATOM 600 N N . ILE A 1 80 ? -6.801 -4.946 -1.738 1.00 98.56 80 ILE A N 1
ATOM 601 C CA . ILE A 1 80 ? -6.413 -6.091 -0.912 1.00 98.56 80 ILE A CA 1
ATOM 602 C C . ILE A 1 80 ? -7.528 -7.129 -0.946 1.00 98.56 80 ILE A C 1
ATOM 604 O O . ILE A 1 80 ? -8.648 -6.842 -0.514 1.00 98.56 80 ILE A O 1
ATOM 608 N N . ALA A 1 81 ? -7.203 -8.337 -1.406 1.00 97.12 81 ALA A N 1
ATOM 609 C CA . ALA A 1 81 ? -8.104 -9.485 -1.404 1.00 97.12 81 ALA A CA 1
ATOM 610 C C . ALA A 1 81 ? -8.205 -10.081 0.012 1.00 97.12 81 ALA A C 1
ATOM 612 O O . ALA A 1 81 ? -7.530 -11.045 0.369 1.00 97.12 81 ALA A O 1
ATOM 613 N N . GLY A 1 82 ? -9.027 -9.454 0.848 1.00 95.94 82 GLY A N 1
ATOM 614 C CA . GLY A 1 82 ? -9.312 -9.868 2.218 1.00 95.94 82 GLY A CA 1
ATOM 615 C C . GLY A 1 82 ? -9.773 -8.705 3.090 1.00 95.94 82 GLY A C 1
ATOM 616 O O . GLY A 1 82 ? -9.630 -7.538 2.731 1.00 95.94 82 GLY A O 1
ATOM 617 N N . ASN A 1 83 ? -10.331 -9.018 4.261 1.00 95.25 83 ASN A N 1
ATOM 618 C CA . ASN A 1 83 ? -10.884 -8.024 5.188 1.00 95.25 83 ASN A CA 1
ATOM 619 C C . ASN A 1 83 ? -10.510 -8.253 6.664 1.00 95.25 83 ASN A C 1
ATOM 621 O O . ASN A 1 83 ? -11.121 -7.668 7.560 1.00 95.25 83 ASN A O 1
ATOM 625 N N . SER A 1 84 ? -9.503 -9.085 6.926 1.00 97.50 84 SER A N 1
ATOM 626 C CA . SER A 1 84 ? -9.034 -9.420 8.272 1.00 97.50 84 SER A CA 1
ATOM 627 C C . SER A 1 84 ? -7.596 -8.956 8.523 1.00 97.50 84 SER A C 1
ATOM 629 O O . SER A 1 84 ? -6.861 -8.566 7.616 1.00 97.50 84 SER A O 1
ATOM 631 N N . VAL A 1 85 ? -7.162 -9.010 9.782 1.00 98.56 85 VAL A N 1
ATOM 632 C CA . VAL A 1 85 ? -5.734 -8.919 10.127 1.00 98.56 85 VAL A CA 1
ATOM 633 C C . VAL A 1 85 ? -5.000 -10.096 9.478 1.00 98.56 85 VAL A C 1
ATOM 635 O O . VAL A 1 85 ? -5.501 -11.219 9.503 1.00 98.56 85 VAL A O 1
ATOM 638 N N . GLY A 1 86 ? -3.832 -9.846 8.888 1.00 98.50 86 GLY A N 1
ATOM 639 C CA . GLY A 1 86 ? -3.106 -10.860 8.126 1.00 98.50 86 GLY A CA 1
ATOM 640 C C . GLY A 1 86 ? -2.040 -10.281 7.202 1.00 98.50 86 GLY A C 1
ATOM 641 O O . GLY A 1 86 ? -1.832 -9.068 7.152 1.00 98.50 86 GLY A O 1
ATOM 642 N N . THR A 1 87 ? -1.367 -11.172 6.481 1.00 98.62 87 THR A N 1
ATOM 643 C CA . THR A 1 87 ? -0.417 -10.828 5.419 1.00 98.62 87 THR A CA 1
ATOM 644 C C . THR A 1 87 ? -1.027 -11.211 4.078 1.00 98.62 87 THR A C 1
ATOM 646 O O . THR A 1 87 ? -1.497 -12.333 3.921 1.00 98.62 87 THR A O 1
ATOM 649 N N . TYR A 1 88 ? -0.984 -10.283 3.130 1.00 98.56 88 TYR A N 1
ATOM 650 C CA . TYR A 1 88 ? -1.570 -10.382 1.803 1.00 98.56 88 TYR A CA 1
ATOM 651 C C . TYR A 1 88 ? -0.459 -10.213 0.765 1.00 98.56 88 TYR A C 1
ATOM 653 O O . TYR A 1 88 ? 0.156 -9.143 0.720 1.00 98.56 88 TYR A O 1
ATOM 661 N N . PRO A 1 89 ? -0.138 -11.246 -0.023 1.00 98.38 89 PRO A N 1
ATOM 662 C CA . PRO A 1 89 ? 0.920 -11.160 -1.021 1.00 98.38 89 PRO A CA 1
ATOM 663 C C . PRO A 1 89 ? 0.458 -10.352 -2.246 1.00 98.38 89 PRO A C 1
ATOM 665 O O . PRO A 1 89 ? -0.734 -10.292 -2.559 1.00 98.38 89 PRO A O 1
ATOM 668 N N . THR A 1 90 ? 1.388 -9.709 -2.955 1.00 97.81 90 THR A N 1
ATOM 669 C CA . THR A 1 90 ? 1.048 -8.809 -4.074 1.00 97.81 90 THR A CA 1
ATOM 670 C C . THR A 1 90 ? 0.749 -9.516 -5.403 1.00 97.81 90 THR A C 1
ATOM 672 O O . THR A 1 90 ? 0.483 -8.860 -6.410 1.00 97.81 90 THR A O 1
ATOM 675 N N . ASN A 1 91 ? 0.781 -10.850 -5.427 1.00 96.62 91 ASN A N 1
ATOM 676 C CA . ASN A 1 91 ? 0.232 -11.656 -6.522 1.00 96.62 91 ASN A CA 1
ATOM 677 C C . ASN A 1 91 ? -1.278 -11.931 -6.367 1.00 96.62 91 ASN A C 1
ATOM 679 O O . ASN A 1 91 ? -1.915 -12.372 -7.318 1.00 96.62 91 ASN A O 1
ATOM 683 N N . GLU A 1 92 ? -1.854 -11.657 -5.193 1.00 97.25 92 GLU A N 1
ATOM 684 C CA . GLU A 1 92 ? -3.300 -11.744 -4.923 1.00 97.25 92 GLU A CA 1
ATOM 685 C C . GLU A 1 92 ? -3.915 -10.375 -4.586 1.00 97.25 92 GLU A C 1
ATOM 687 O O . GLU A 1 92 ? -5.123 -10.183 -4.680 1.00 97.25 92 GLU A O 1
ATOM 692 N N . SER A 1 93 ? -3.086 -9.410 -4.190 1.00 97.94 93 SER A N 1
ATOM 693 C CA . SER A 1 93 ? -3.460 -8.026 -3.886 1.00 97.94 93 SER A CA 1
ATOM 694 C C . SER A 1 93 ? -2.616 -7.058 -4.709 1.00 97.94 93 SER A C 1
ATOM 696 O O . SER A 1 93 ? -1.481 -7.356 -5.050 1.00 97.94 93 SER A O 1
ATOM 698 N N . VAL A 1 94 ? -3.125 -5.870 -5.016 1.00 98.19 94 VAL A N 1
ATOM 699 C CA . VAL A 1 94 ? -2.421 -4.917 -5.885 1.00 98.19 94 VAL A CA 1
ATOM 700 C C . VAL A 1 94 ? -2.047 -3.662 -5.114 1.00 98.19 94 VAL A C 1
ATOM 702 O O . VAL A 1 94 ? -2.867 -3.097 -4.393 1.00 98.19 94 VAL A O 1
ATOM 705 N N . ILE A 1 95 ? -0.812 -3.200 -5.312 1.00 98.62 95 ILE A N 1
ATOM 706 C CA . ILE A 1 95 ? -0.362 -1.864 -4.921 1.00 98.62 95 ILE A CA 1
ATOM 707 C C . ILE A 1 95 ? -0.022 -1.088 -6.188 1.00 98.62 95 ILE A C 1
ATOM 709 O O . ILE A 1 95 ? 0.701 -1.578 -7.055 1.00 98.62 95 ILE A O 1
ATOM 713 N N . LEU A 1 96 ? -0.528 0.136 -6.281 1.00 98.25 96 LEU A N 1
ATOM 714 C CA . LEU A 1 96 ? -0.168 1.104 -7.306 1.00 98.25 96 LEU A CA 1
ATOM 715 C C . LEU A 1 96 ? 0.444 2.331 -6.640 1.00 98.25 96 LEU A C 1
ATOM 717 O O . LEU A 1 96 ? -0.088 2.827 -5.646 1.00 98.25 96 LEU A O 1
ATOM 721 N N . TYR A 1 97 ? 1.516 2.851 -7.224 1.00 98.06 97 TYR A N 1
ATOM 722 C CA . TYR A 1 97 ? 2.043 4.175 -6.925 1.00 98.06 97 TYR A CA 1
ATOM 723 C C . TYR A 1 97 ? 2.023 5.037 -8.182 1.00 98.06 97 TYR A C 1
ATOM 725 O O . TYR A 1 97 ? 2.668 4.704 -9.176 1.00 98.06 97 TYR A O 1
ATOM 733 N N . SER A 1 98 ? 1.294 6.147 -8.126 1.00 96.50 98 SER A N 1
ATOM 734 C CA . SER A 1 98 ? 1.280 7.186 -9.153 1.00 96.50 98 SER A CA 1
ATOM 735 C C . SER A 1 98 ? 2.170 8.338 -8.712 1.00 96.50 98 SER A C 1
ATOM 737 O O . SER A 1 98 ? 2.003 8.851 -7.606 1.00 96.50 98 SER A O 1
ATOM 739 N N . THR A 1 99 ? 3.071 8.802 -9.578 1.00 94.19 99 THR A N 1
ATOM 740 C CA . THR A 1 99 ? 3.886 9.993 -9.283 1.00 94.19 99 THR A CA 1
ATOM 741 C C . THR A 1 99 ? 3.127 11.316 -9.508 1.00 94.19 99 THR A C 1
ATOM 743 O O . THR A 1 99 ? 3.687 12.390 -9.293 1.00 94.19 99 THR A O 1
ATOM 746 N N . GLY A 1 100 ? 1.849 11.265 -9.912 1.00 91.44 100 GLY A N 1
ATOM 747 C CA . GLY A 1 100 ? 0.962 12.426 -10.055 1.00 91.44 100 GLY A CA 1
ATOM 748 C C . GLY A 1 100 ? 0.241 12.509 -11.404 1.00 91.44 100 GLY A C 1
ATOM 749 O O . GLY A 1 100 ? 0.203 11.552 -12.178 1.00 91.44 100 GLY A O 1
ATOM 750 N N . VAL A 1 101 ? -0.350 13.671 -11.705 1.00 77.38 101 VAL A N 1
ATOM 751 C CA . VAL A 1 101 ? -1.121 13.899 -12.947 1.00 77.38 101 VAL A CA 1
ATOM 752 C C . VAL A 1 101 ? -0.244 13.716 -14.197 1.00 77.38 101 VAL A C 1
ATOM 754 O O . VAL A 1 101 ? 0.770 14.397 -14.330 1.00 77.38 101 VAL A O 1
ATOM 757 N N . ASN A 1 102 ? -0.674 12.852 -15.130 1.00 73.75 102 ASN A N 1
ATOM 758 C CA . ASN A 1 102 ? 0.018 12.494 -16.386 1.00 73.75 102 ASN A CA 1
ATOM 759 C C . ASN A 1 102 ? 1.378 11.800 -16.212 1.00 73.75 102 ASN A C 1
ATOM 761 O O . ASN A 1 102 ? 2.260 11.957 -17.057 1.00 73.75 102 ASN A O 1
ATOM 765 N N . GLN A 1 103 ? 1.574 11.059 -15.121 1.00 84.31 103 GLN A N 1
ATOM 766 C CA . GLN A 1 103 ? 2.871 10.463 -14.824 1.00 84.31 103 GLN A CA 1
ATOM 767 C C . GLN A 1 103 ? 2.847 8.935 -14.672 1.00 84.31 103 GLN A C 1
ATOM 769 O O . GLN A 1 103 ? 1.837 8.264 -14.875 1.00 84.31 103 GLN A O 1
ATOM 774 N N . GLN A 1 104 ? 4.029 8.401 -14.370 1.00 93.69 104 GLN A N 1
ATOM 775 C CA . GLN A 1 104 ? 4.361 6.989 -14.280 1.00 93.69 104 GLN A CA 1
ATOM 776 C C . GLN A 1 104 ? 3.574 6.310 -13.156 1.00 93.69 104 GLN A C 1
ATOM 778 O O . GLN A 1 104 ? 3.526 6.808 -12.029 1.00 93.69 104 GLN A O 1
ATOM 783 N N . ILE A 1 105 ? 3.021 5.136 -13.459 1.00 96.62 105 ILE A N 1
ATOM 784 C CA . ILE A 1 105 ? 2.366 4.273 -12.477 1.00 96.62 105 ILE A CA 1
ATOM 785 C C . ILE A 1 105 ? 3.238 3.040 -12.275 1.00 96.62 105 ILE A C 1
ATOM 787 O O . ILE A 1 105 ? 3.432 2.251 -13.198 1.00 96.62 105 ILE A O 1
ATOM 791 N N . TYR A 1 106 ? 3.756 2.887 -11.062 1.00 98.00 106 TYR A N 1
ATOM 792 C CA . TYR A 1 106 ? 4.489 1.705 -10.637 1.00 98.00 106 TYR A CA 1
ATOM 793 C C . TYR A 1 106 ? 3.493 0.738 -9.998 1.00 98.00 106 TYR A C 1
ATOM 795 O O . TYR A 1 106 ? 2.925 1.033 -8.949 1.00 98.00 106 TYR A O 1
ATOM 803 N N . SER A 1 107 ? 3.252 -0.395 -10.650 1.00 98.25 107 SER A N 1
ATOM 804 C CA . SER A 1 107 ? 2.346 -1.443 -10.173 1.00 98.25 107 SER A CA 1
ATOM 805 C C . SER A 1 107 ? 3.122 -2.585 -9.532 1.00 98.25 107 SER A C 1
ATOM 807 O O . SER A 1 107 ? 4.204 -2.927 -9.999 1.00 98.25 107 SER A O 1
ATOM 809 N N . SER A 1 108 ? 2.560 -3.228 -8.511 1.00 98.50 108 SER A N 1
ATOM 810 C CA . SER A 1 108 ? 3.097 -4.480 -7.970 1.00 98.50 108 SER A CA 1
ATOM 811 C C . SER A 1 108 ? 3.006 -5.664 -8.942 1.00 98.50 108 SER A C 1
ATOM 813 O O . SER A 1 108 ? 3.564 -6.719 -8.663 1.00 98.50 108 SER A O 1
ATOM 815 N N . ILE A 1 109 ? 2.330 -5.526 -10.084 1.00 98.00 109 ILE A N 1
ATOM 816 C CA . ILE A 1 109 ? 2.220 -6.591 -11.084 1.00 98.00 109 ILE A CA 1
ATOM 817 C C . ILE A 1 109 ? 3.500 -6.633 -11.925 1.00 98.00 109 ILE A C 1
ATOM 819 O O . ILE A 1 109 ? 3.811 -5.684 -12.649 1.00 98.00 109 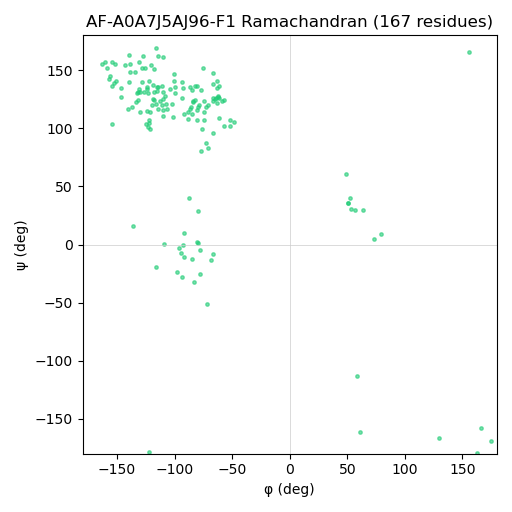ILE A O 1
ATOM 823 N N . ASN A 1 110 ? 4.222 -7.755 -11.875 1.00 96.88 110 ASN A N 1
ATOM 824 C CA . ASN A 1 110 ? 5.382 -7.969 -12.732 1.00 96.88 110 ASN A CA 1
ATOM 825 C C . ASN A 1 110 ? 4.920 -8.193 -14.190 1.00 96.88 110 ASN A C 1
ATOM 827 O O . ASN A 1 110 ? 4.195 -9.145 -14.478 1.00 96.88 110 ASN A O 1
ATOM 831 N N . PRO A 1 111 ? 5.345 -7.351 -15.149 1.00 95.56 111 PRO A N 1
ATOM 832 C CA . PRO A 1 111 ? 4.849 -7.407 -16.518 1.00 95.56 111 PRO A CA 1
ATOM 833 C C . PRO A 1 111 ? 5.474 -8.534 -17.360 1.00 95.56 111 PRO A C 1
ATOM 835 O O . PRO A 1 111 ? 5.104 -8.676 -18.525 1.00 95.56 111 PRO A O 1
ATOM 838 N N . ALA A 1 112 ? 6.445 -9.280 -16.823 1.00 95.56 112 ALA A N 1
ATOM 839 C CA . ALA A 1 112 ? 6.988 -10.495 -17.432 1.00 95.56 112 ALA A CA 1
ATOM 840 C C . ALA A 1 112 ? 6.285 -11.767 -16.924 1.00 95.56 112 ALA A C 1
ATOM 842 O O . ALA A 1 112 ? 6.206 -12.749 -17.657 1.00 95.56 112 ALA A O 1
ATOM 843 N N . ASP A 1 113 ? 5.763 -11.732 -15.696 1.00 96.25 113 ASP A N 1
ATOM 844 C CA . ASP A 1 113 ? 4.987 -12.806 -15.079 1.00 96.25 113 ASP A CA 1
ATOM 845 C C . ASP A 1 113 ? 4.049 -12.226 -14.011 1.00 96.25 113 ASP A C 1
ATOM 847 O O . ASP A 1 113 ? 4.473 -11.896 -12.903 1.00 96.25 113 ASP A O 1
ATOM 851 N N . ALA A 1 114 ? 2.762 -12.125 -14.340 1.00 95.19 114 ALA A N 1
ATOM 852 C CA . ALA A 1 114 ? 1.763 -11.513 -13.467 1.00 95.19 114 ALA A CA 1
ATOM 853 C C . ALA A 1 114 ? 1.469 -12.323 -12.190 1.00 95.19 114 ALA A C 1
ATOM 855 O O . ALA A 1 114 ? 0.836 -11.792 -11.282 1.00 95.19 114 ALA A O 1
ATOM 856 N N . LEU A 1 115 ? 1.904 -13.588 -12.110 1.00 95.81 115 LEU A N 1
ATOM 857 C CA . LEU A 1 115 ? 1.694 -14.448 -10.940 1.00 95.81 115 LEU A CA 1
ATOM 858 C C . LEU A 1 115 ? 2.844 -14.371 -9.930 1.00 95.81 115 LEU A C 1
ATOM 860 O O . LEU A 1 115 ? 2.715 -14.873 -8.809 1.00 95.81 115 LEU A O 1
ATOM 864 N N . THR A 1 116 ? 3.963 -13.748 -10.309 1.00 97.44 116 THR A N 1
ATOM 865 C CA . THR A 1 116 ? 5.096 -13.535 -9.410 1.00 97.44 116 THR A CA 1
ATOM 866 C C . THR A 1 116 ? 4.668 -12.650 -8.241 1.00 97.44 116 THR A C 1
ATOM 868 O O . THR A 1 116 ? 4.161 -11.545 -8.432 1.00 97.44 116 THR A O 1
ATOM 871 N N . ASN A 1 117 ? 4.933 -13.110 -7.017 1.00 97.81 117 ASN A N 1
ATOM 872 C CA . ASN A 1 117 ? 4.794 -12.271 -5.837 1.00 97.81 117 ASN A CA 1
ATOM 873 C C . ASN A 1 117 ? 5.957 -11.271 -5.758 1.00 97.81 117 ASN A C 1
ATOM 875 O O . ASN A 1 117 ? 7.120 -11.670 -5.734 1.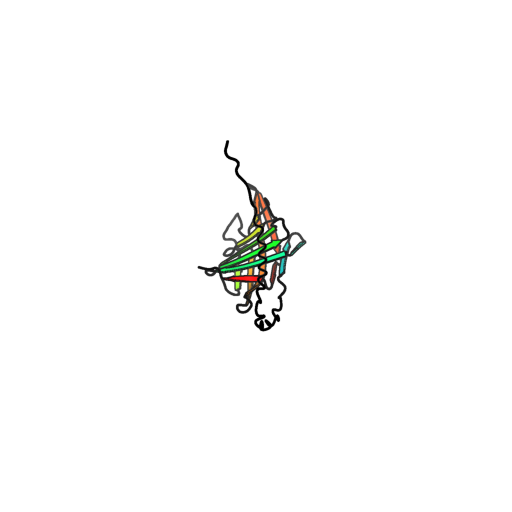00 97.81 117 ASN A O 1
ATOM 879 N N . THR A 1 118 ? 5.640 -9.982 -5.706 1.00 98.31 118 THR A N 1
ATOM 880 C CA . THR A 1 118 ? 6.613 -8.875 -5.749 1.00 98.31 118 THR A CA 1
ATOM 881 C C . THR A 1 118 ? 6.754 -8.159 -4.409 1.00 98.31 118 THR A C 1
ATOM 883 O O . THR A 1 118 ? 7.498 -7.187 -4.309 1.00 98.31 118 THR A O 1
ATOM 886 N N . GLY A 1 119 ? 6.026 -8.605 -3.384 1.00 98.44 119 GLY A N 1
ATOM 887 C CA . GLY A 1 119 ? 5.943 -7.926 -2.102 1.00 98.44 119 GLY A CA 1
ATOM 888 C C . GLY A 1 119 ? 4.801 -8.437 -1.234 1.00 98.44 119 GLY A C 1
ATOM 889 O O . GLY A 1 119 ? 4.314 -9.559 -1.376 1.00 98.44 119 GLY A O 1
ATOM 890 N N . GLN A 1 120 ? 4.372 -7.608 -0.293 1.00 98.50 120 GLN A N 1
ATOM 891 C CA . GLN A 1 120 ? 3.289 -7.943 0.623 1.00 98.50 120 GLN A CA 1
ATOM 892 C C . GLN A 1 120 ? 2.674 -6.698 1.266 1.00 98.50 120 GLN A C 1
ATOM 894 O O . GLN A 1 120 ? 3.310 -5.657 1.438 1.00 98.50 120 GLN A O 1
ATOM 899 N N . ILE A 1 121 ? 1.434 -6.853 1.714 1.00 98.88 121 ILE A N 1
ATOM 900 C CA . ILE A 1 121 ? 0.722 -5.920 2.580 1.00 98.88 121 ILE A CA 1
ATOM 901 C C . ILE A 1 121 ? 0.385 -6.667 3.865 1.00 98.88 121 ILE A C 1
ATOM 903 O O . ILE A 1 121 ? -0.254 -7.713 3.841 1.00 98.88 121 ILE A O 1
ATOM 907 N N . LYS A 1 122 ? 0.785 -6.136 5.014 1.00 98.81 122 LYS A N 1
ATOM 908 C CA 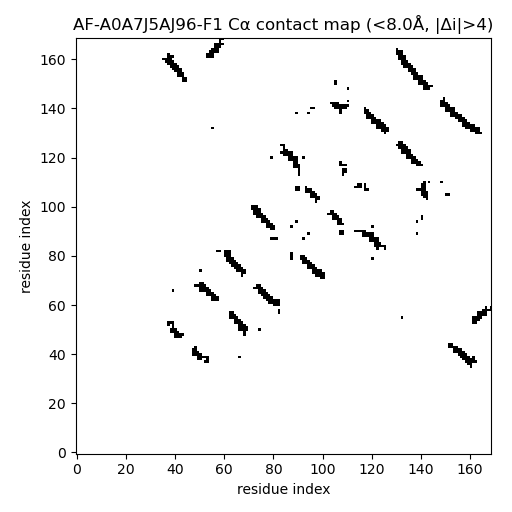. LYS A 1 122 ? 0.459 -6.704 6.320 1.00 98.81 122 LYS A CA 1
ATOM 909 C C . LYS A 1 122 ? -0.527 -5.804 7.040 1.00 98.81 122 LYS A C 1
ATOM 911 O O . LYS A 1 122 ? -0.152 -4.728 7.498 1.00 98.81 122 LYS A O 1
ATOM 916 N N . ILE A 1 123 ? -1.763 -6.260 7.204 1.00 98.81 123 ILE A N 1
ATOM 917 C CA . ILE A 1 123 ? -2.733 -5.626 8.096 1.00 98.81 123 ILE A CA 1
ATOM 918 C C . ILE A 1 123 ? -2.433 -6.095 9.517 1.00 98.81 123 ILE A C 1
ATOM 920 O O . ILE A 1 123 ? -2.549 -7.280 9.818 1.00 98.81 123 ILE A O 1
ATOM 924 N N . THR A 1 124 ? -2.043 -5.178 10.401 1.00 98.75 124 THR A N 1
ATOM 925 C CA . THR A 1 124 ? -1.700 -5.492 11.799 1.00 98.75 124 THR A CA 1
ATOM 926 C C . THR A 1 124 ? -2.845 -5.219 12.763 1.00 98.75 124 THR A C 1
ATOM 928 O O . THR A 1 124 ? -2.894 -5.811 13.838 1.00 98.75 124 THR A O 1
ATOM 931 N N . SER A 1 125 ? -3.774 -4.332 12.402 1.00 98.50 125 SER A N 1
ATOM 932 C CA . SER A 1 125 ? -4.929 -4.012 13.236 1.00 98.50 125 SER A CA 1
ATOM 933 C C . SER A 1 125 ? -6.096 -3.499 12.402 1.00 98.50 125 SER A C 1
ATOM 935 O O . SER A 1 125 ? -5.911 -2.630 11.550 1.00 98.50 125 SER A O 1
ATOM 937 N N . ILE A 1 126 ? -7.296 -3.994 12.712 1.00 97.94 126 ILE A N 1
ATOM 938 C CA . ILE A 1 126 ? -8.578 -3.414 12.309 1.00 97.94 126 ILE A CA 1
ATOM 939 C C . ILE A 1 126 ? -9.352 -3.134 13.598 1.00 97.94 126 ILE A C 1
ATOM 941 O O . ILE A 1 126 ? -9.855 -4.044 14.252 1.00 97.94 126 ILE A O 1
ATOM 945 N N . ASN A 1 127 ? -9.423 -1.867 13.989 1.00 97.06 127 ASN A N 1
ATOM 946 C CA . ASN A 1 127 ? -10.213 -1.425 15.128 1.00 97.06 127 ASN A CA 1
ATOM 947 C C . ASN A 1 127 ? -11.632 -1.101 14.644 1.00 97.06 127 ASN A C 1
ATOM 949 O O . ASN A 1 127 ? -11.845 -0.107 13.944 1.00 97.06 127 ASN A O 1
ATOM 953 N N . THR A 1 128 ? -12.592 -1.953 14.998 1.00 95.56 128 THR A N 1
ATOM 954 C CA . THR A 1 128 ? -14.005 -1.832 14.604 1.00 95.56 128 THR A CA 1
ATOM 955 C C . THR A 1 128 ? -14.779 -0.796 15.406 1.00 95.56 128 THR A C 1
ATOM 957 O O . THR A 1 128 ? -15.723 -0.213 14.882 1.00 95.56 128 THR A O 1
ATOM 960 N N . VAL A 1 129 ? -14.337 -0.496 16.629 1.00 94.88 129 VAL A N 1
ATOM 961 C CA . VAL A 1 129 ? -14.942 0.532 17.487 1.00 94.88 129 VAL A CA 1
ATOM 962 C C . VAL A 1 129 ? -14.625 1.926 16.945 1.00 94.88 129 VAL A C 1
ATOM 964 O O . VAL A 1 129 ? -15.524 2.718 16.687 1.00 94.88 129 VAL A O 1
ATOM 967 N N . ASN A 1 130 ? -13.344 2.200 16.688 1.00 94.69 130 ASN A N 1
ATOM 968 C CA . ASN A 1 130 ? -12.869 3.516 16.247 1.00 94.69 130 ASN A CA 1
ATOM 969 C C . ASN A 1 130 ? -12.790 3.656 14.718 1.00 94.69 130 ASN A C 1
ATOM 971 O O . ASN A 1 130 ? -12.380 4.703 14.218 1.00 94.69 130 ASN A O 1
ATOM 975 N N . LYS A 1 131 ? -13.134 2.599 13.970 1.00 96.19 131 LYS A N 1
ATOM 976 C CA . LYS A 1 131 ? -13.018 2.511 12.504 1.00 96.19 131 LYS A CA 1
ATOM 977 C C . LYS A 1 131 ? -11.636 2.941 11.999 1.00 96.19 131 LYS A C 1
ATOM 979 O O . LYS A 1 131 ? -11.487 3.933 11.277 1.00 96.19 131 LYS A O 1
ATOM 984 N N . ARG A 1 132 ? -10.601 2.227 12.452 1.00 97.50 132 ARG A N 1
ATOM 985 C CA . ARG A 1 132 ? -9.194 2.464 12.084 1.00 97.50 132 ARG A CA 1
ATOM 986 C C . ARG A 1 132 ? -8.515 1.193 11.593 1.00 97.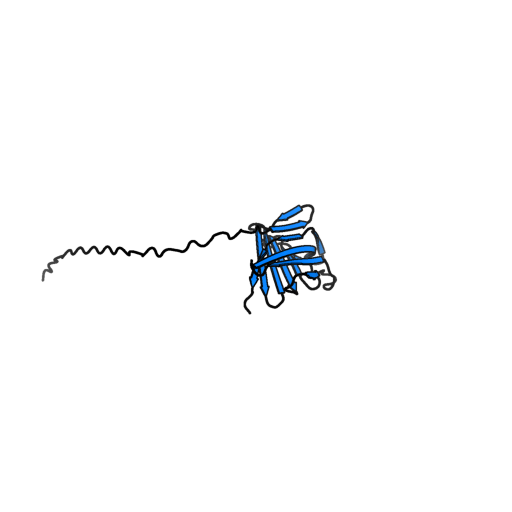50 132 ARG A C 1
ATOM 988 O O . ARG A 1 132 ? -8.709 0.138 12.188 1.00 97.50 132 ARG A O 1
ATOM 995 N N . ILE A 1 133 ? -7.684 1.309 10.562 1.00 98.56 133 ILE A N 1
ATOM 996 C CA . ILE A 1 133 ? -6.843 0.224 10.047 1.00 98.56 133 ILE A CA 1
ATOM 997 C C . ILE A 1 133 ? -5.365 0.625 10.086 1.00 98.56 133 ILE A C 1
ATOM 999 O O . ILE A 1 133 ? -5.012 1.786 9.873 1.00 98.56 133 ILE A O 1
ATOM 1003 N N . SER A 1 134 ? -4.496 -0.319 10.437 1.00 98.81 134 SER A N 1
ATOM 1004 C CA . SER A 1 134 ? -3.044 -0.119 10.488 1.00 98.81 134 SER A CA 1
ATOM 1005 C C . SER A 1 134 ? -2.303 -1.320 9.922 1.00 98.81 134 SER A C 1
ATOM 1007 O O . SER A 1 134 ? -2.815 -2.443 9.936 1.00 98.81 134 SER A O 1
ATOM 1009 N N . GLY A 1 135 ? -1.083 -1.081 9.453 1.00 98.81 135 GLY A N 1
ATOM 1010 C CA . GLY A 1 135 ? -0.278 -2.098 8.810 1.00 98.81 135 GLY A CA 1
ATOM 1011 C C . GLY A 1 135 ? 1.037 -1.590 8.236 1.00 98.81 135 GLY A C 1
ATOM 1012 O O . GLY A 1 135 ? 1.483 -0.469 8.501 1.00 98.81 135 GLY A O 1
ATOM 1013 N N . SER A 1 136 ? 1.668 -2.458 7.458 1.00 98.88 136 SER A N 1
ATOM 1014 C CA . SER A 1 136 ? 2.918 -2.204 6.750 1.00 98.88 136 SER A CA 1
ATOM 1015 C C . SER A 1 136 ? 2.875 -2.808 5.355 1.00 98.88 136 SER A C 1
ATOM 1017 O O . SER A 1 136 ? 2.030 -3.655 5.073 1.00 98.88 136 SER A O 1
ATOM 1019 N N . PHE A 1 137 ? 3.779 -2.381 4.486 1.00 98.88 137 PHE A N 1
ATOM 1020 C CA . PHE A 1 137 ? 3.919 -2.946 3.153 1.00 98.88 137 PHE A CA 1
ATOM 1021 C C . PHE A 1 137 ? 5.338 -2.756 2.623 1.00 98.88 137 PHE A C 1
ATOM 1023 O O . PHE A 1 137 ? 6.068 -1.850 3.037 1.00 98.88 137 PHE A O 1
ATOM 1030 N N . ASP A 1 138 ? 5.691 -3.608 1.680 1.00 98.69 138 ASP A N 1
ATOM 1031 C CA . ASP A 1 138 ? 6.904 -3.545 0.883 1.00 98.69 138 ASP A CA 1
ATOM 1032 C C . ASP A 1 138 ? 6.599 -4.197 -0.466 1.00 98.69 138 ASP A C 1
ATOM 1034 O O . ASP A 1 138 ? 5.821 -5.150 -0.520 1.00 98.69 138 ASP A O 1
ATOM 1038 N N . TYR A 1 139 ? 7.112 -3.632 -1.559 1.00 98.69 139 TYR A N 1
ATOM 1039 C CA . TYR A 1 139 ? 6.960 -4.231 -2.884 1.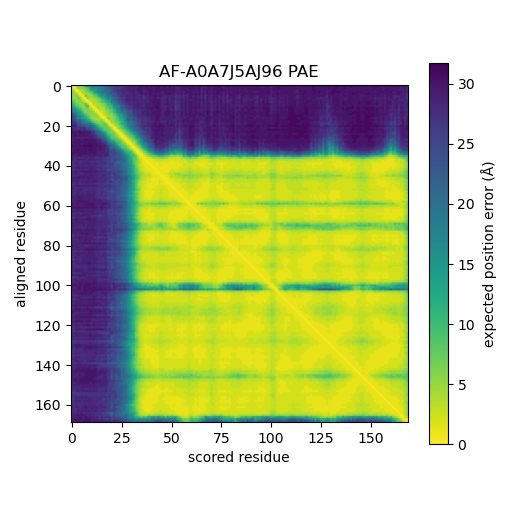00 98.69 139 TYR A CA 1
ATOM 1040 C C . TYR A 1 139 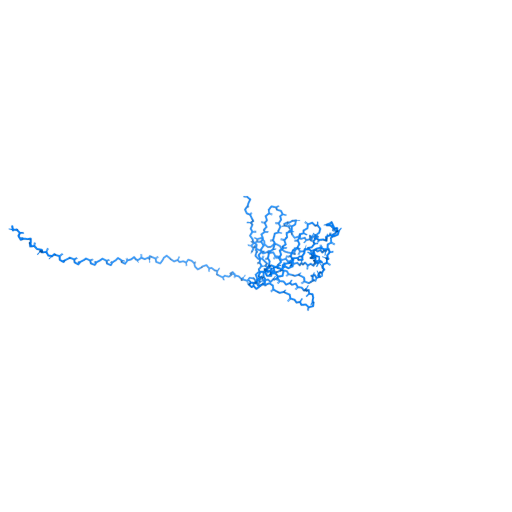? 7.945 -3.659 -3.903 1.00 98.69 139 TYR A C 1
ATOM 1042 O O . TYR A 1 139 ? 8.363 -2.500 -3.816 1.00 98.69 139 TYR A O 1
ATOM 1050 N N . THR A 1 140 ? 8.236 -4.457 -4.924 1.00 98.69 140 THR A N 1
ATOM 1051 C CA . THR A 1 140 ? 8.859 -3.999 -6.164 1.00 98.69 140 THR A CA 1
ATOM 1052 C C . THR A 1 140 ? 7.777 -3.507 -7.124 1.00 98.69 140 THR A C 1
ATOM 1054 O O . THR A 1 140 ? 6.919 -4.274 -7.564 1.00 98.69 140 THR A O 1
ATOM 1057 N N . GLY A 1 141 ? 7.804 -2.218 -7.460 1.00 98.31 141 GLY A N 1
ATOM 1058 C CA . GLY A 1 141 ? 6.891 -1.614 -8.424 1.00 98.31 141 GLY A CA 1
ATOM 1059 C C . GLY A 1 141 ? 7.470 -1.573 -9.836 1.00 98.31 141 GLY A C 1
ATOM 1060 O O . GLY A 1 141 ? 8.639 -1.237 -10.024 1.00 98.31 141 GLY A O 1
ATOM 1061 N N . TYR A 1 142 ? 6.630 -1.848 -10.830 1.00 98.31 142 TYR A N 1
ATOM 1062 C CA . TYR A 1 142 ? 6.972 -1.903 -12.248 1.00 98.31 142 TYR A CA 1
ATOM 1063 C C . TYR A 1 142 ? 6.205 -0.843 -13.035 1.00 98.31 142 TYR A C 1
ATOM 1065 O O . TYR A 1 142 ? 4.984 -0.740 -12.926 1.00 98.31 142 TYR A O 1
ATOM 1073 N N . TYR A 1 143 ? 6.918 -0.088 -13.865 1.00 97.00 143 TYR A N 1
ATOM 1074 C CA . TYR A 1 143 ? 6.351 0.842 -14.839 1.00 97.00 143 TYR A CA 1
ATOM 1075 C C . TYR A 1 143 ? 6.854 0.464 -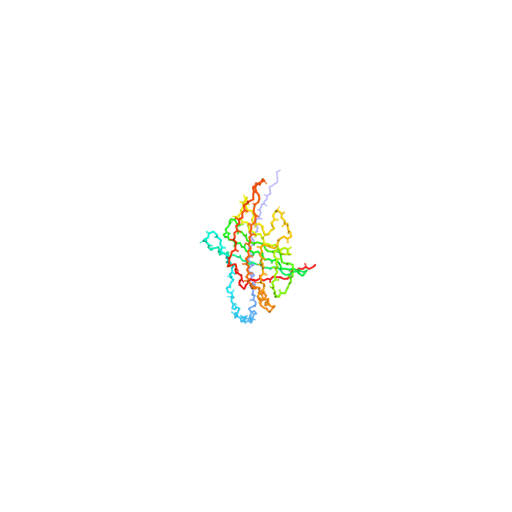16.235 1.00 97.00 143 TYR A C 1
ATOM 1077 O O . TYR A 1 143 ? 8.054 0.268 -16.433 1.00 97.00 143 TYR A O 1
ATOM 1085 N N . ARG A 1 144 ? 5.947 0.348 -17.210 1.00 94.44 144 ARG A N 1
ATOM 1086 C CA . ARG A 1 144 ? 6.289 -0.008 -18.593 1.00 94.44 144 ARG A CA 1
ATOM 1087 C C . ARG A 1 144 ? 6.136 1.207 -19.506 1.00 94.44 144 ARG A C 1
ATOM 1089 O O . ARG A 1 144 ? 5.065 1.801 -19.555 1.00 94.44 144 ARG A O 1
ATOM 1096 N N . ASP A 1 145 ? 7.186 1.505 -20.265 1.00 92.81 145 ASP A N 1
ATOM 1097 C CA . ASP A 1 145 ? 7.204 2.513 -21.328 1.00 92.81 145 ASP A CA 1
ATOM 1098 C C . ASP A 1 145 ? 7.596 1.836 -22.650 1.00 92.81 145 ASP A C 1
ATOM 1100 O O . ASP A 1 145 ? 8.758 1.488 -22.890 1.00 92.81 145 ASP A O 1
ATOM 1104 N N . GLY A 1 146 ? 6.593 1.526 -23.473 1.00 91.69 146 GLY A N 1
ATOM 1105 C CA . GLY A 1 146 ? 6.767 0.703 -24.668 1.00 91.69 146 GLY A CA 1
ATOM 1106 C C . GLY A 1 146 ? 7.336 -0.686 -24.343 1.00 91.69 146 GLY A C 1
ATOM 1107 O O . GLY A 1 146 ? 6.669 -1.522 -23.727 1.00 91.69 146 GLY A O 1
ATOM 1108 N N . LEU A 1 147 ? 8.570 -0.942 -24.788 1.00 93.69 147 LEU A N 1
ATOM 1109 C CA . LEU A 1 147 ? 9.294 -2.200 -24.554 1.00 93.69 147 LEU A CA 1
ATOM 1110 C C . LEU A 1 147 ? 10.212 -2.154 -23.324 1.00 93.69 147 LEU A C 1
ATOM 1112 O O . LEU A 1 147 ? 10.770 -3.181 -22.943 1.00 93.69 147 LEU A O 1
ATOM 1116 N N . ILE A 1 148 ? 10.381 -0.984 -22.707 1.00 95.94 148 ILE A N 1
ATOM 1117 C CA . ILE A 1 148 ? 11.263 -0.795 -21.557 1.00 95.94 148 ILE A CA 1
ATOM 1118 C C . ILE A 1 148 ? 10.450 -0.982 -20.275 1.00 95.94 148 ILE A C 1
ATOM 1120 O O . ILE A 1 148 ? 9.341 -0.465 -20.141 1.00 95.94 148 ILE A O 1
ATOM 1124 N N . THR A 1 149 ? 11.007 -1.733 -19.325 1.00 96.81 149 THR A N 1
ATOM 1125 C CA . THR A 1 149 ? 10.440 -1.897 -17.982 1.00 96.81 149 THR A CA 1
ATOM 1126 C C . THR A 1 149 ? 11.358 -1.235 -16.966 1.00 96.81 149 THR A C 1
ATOM 1128 O O . THR A 1 149 ? 12.538 -1.571 -16.876 1.00 96.81 149 THR A O 1
ATOM 1131 N N . TYR A 1 150 ? 10.800 -0.308 -16.197 1.00 96.94 150 TYR A N 1
ATOM 1132 C CA . TYR A 1 150 ? 11.445 0.346 -15.070 1.00 96.94 150 TYR A CA 1
ATOM 1133 C C . TYR A 1 150 ? 10.970 -0.295 -13.771 1.00 96.94 150 TYR A C 1
ATOM 1135 O O . TYR A 1 150 ? 9.784 -0.597 -13.625 1.00 96.94 150 TYR A O 1
ATOM 1143 N N . THR A 1 151 ? 11.886 -0.465 -12.821 1.00 97.50 151 THR A N 1
ATOM 1144 C CA . THR A 1 151 ? 11.590 -1.001 -11.491 1.00 97.50 151 THR A CA 1
ATOM 1145 C C . THR A 1 151 ? 11.906 0.020 -10.407 1.00 97.50 151 THR A C 1
ATOM 1147 O O . THR A 1 151 ? 12.777 0.881 -10.563 1.00 97.50 151 THR A O 1
ATOM 1150 N N . LYS A 1 152 ? 11.176 -0.060 -9.297 1.00 97.62 152 LYS A N 1
ATOM 1151 C CA . LYS A 1 152 ? 11.410 0.755 -8.106 1.00 97.62 152 LYS A CA 1
ATOM 1152 C C . LYS A 1 152 ? 11.064 -0.045 -6.857 1.00 97.62 152 LYS A C 1
ATOM 1154 O O . LYS A 1 152 ? 9.954 -0.551 -6.744 1.00 97.62 152 LYS A O 1
ATOM 1159 N N . GLU A 1 153 ? 12.001 -0.113 -5.917 1.00 98.44 153 GLU A N 1
ATOM 1160 C CA . GLU A 1 153 ? 11.780 -0.760 -4.622 1.00 98.44 153 GLU A CA 1
ATOM 1161 C C . GLU A 1 153 ? 11.117 0.206 -3.641 1.00 98.44 153 GLU A C 1
ATOM 1163 O O . GLU A 1 153 ? 11.657 1.279 -3.349 1.00 98.44 153 GLU A O 1
ATOM 1168 N N . PHE A 1 154 ? 9.972 -0.203 -3.103 1.00 98.62 154 PHE A N 1
ATOM 1169 C CA . PHE A 1 154 ? 9.272 0.481 -2.025 1.00 98.62 154 PHE A CA 1
ATOM 1170 C C . PHE A 1 154 ? 9.450 -0.320 -0.741 1.00 98.62 154 PHE A C 1
ATOM 1172 O O . PHE A 1 154 ? 9.001 -1.457 -0.625 1.00 98.62 154 PHE A O 1
ATOM 1179 N N . THR A 1 155 ? 10.111 0.284 0.238 1.00 98.38 155 THR A N 1
ATOM 1180 C CA . THR A 1 155 ? 10.526 -0.367 1.485 1.00 98.38 155 THR A CA 1
ATOM 1181 C C . THR A 1 155 ? 10.057 0.436 2.689 1.00 98.38 155 THR A C 1
ATOM 1183 O O . THR A 1 155 ? 9.737 1.620 2.576 1.00 98.38 155 THR A O 1
ATOM 1186 N N . ASN A 1 156 ? 10.024 -0.193 3.868 1.00 98.12 156 ASN A N 1
ATOM 1187 C CA . ASN A 1 156 ? 9.626 0.461 5.122 1.00 98.12 156 ASN A CA 1
ATOM 1188 C C . ASN A 1 156 ? 8.251 1.157 5.036 1.00 98.12 156 ASN A C 1
ATOM 1190 O O . ASN A 1 156 ? 8.016 2.177 5.690 1.00 98.12 156 ASN A O 1
ATOM 1194 N N . GLY A 1 157 ? 7.347 0.622 4.208 1.00 98.75 157 GLY A N 1
ATOM 1195 C CA . GLY A 1 157 ? 5.992 1.123 4.063 1.00 98.75 157 GLY A CA 1
ATOM 1196 C C . GLY A 1 157 ? 5.208 0.897 5.350 1.00 98.75 157 GLY A C 1
ATOM 1197 O O . GLY A 1 157 ? 5.145 -0.219 5.862 1.00 98.75 157 GLY A O 1
ATOM 1198 N N . THR A 1 158 ? 4.606 1.948 5.899 1.00 98.75 158 THR A N 1
ATOM 1199 C CA . THR A 1 158 ? 3.773 1.879 7.105 1.00 98.75 158 THR A CA 1
ATOM 1200 C C . THR A 1 158 ? 2.553 2.767 6.962 1.00 98.75 158 THR A C 1
ATOM 1202 O O . THR A 1 158 ? 2.638 3.897 6.483 1.00 98.75 158 THR A O 1
ATOM 1205 N N . PHE A 1 159 ? 1.411 2.274 7.427 1.00 98.81 159 PHE A N 1
ATOM 1206 C CA . PHE A 1 159 ? 0.199 3.063 7.566 1.00 98.81 159 PHE A CA 1
ATOM 1207 C C . PHE A 1 159 ? -0.397 2.834 8.950 1.00 98.81 159 PHE A C 1
ATOM 1209 O O . PHE A 1 159 ? -0.505 1.705 9.430 1.00 98.81 159 PHE A O 1
ATOM 1216 N N . LYS A 1 160 ? -0.739 3.919 9.637 1.00 98.56 160 LYS A N 1
ATOM 1217 C CA . LYS A 1 160 ? -1.154 3.896 11.036 1.00 98.56 160 LYS A CA 1
ATOM 1218 C C . LYS A 1 160 ? -2.412 4.721 11.214 1.00 98.56 160 LYS A C 1
ATOM 1220 O O . LYS A 1 160 ? -2.458 5.878 10.803 1.00 98.56 160 LYS A O 1
ATOM 1225 N N . ASN A 1 161 ? -3.390 4.117 11.884 1.00 97.94 161 ASN A N 1
ATOM 1226 C CA . ASN A 1 161 ? -4.678 4.718 12.204 1.00 97.94 161 ASN A CA 1
ATOM 1227 C C . ASN A 1 161 ? -5.389 5.301 10.973 1.00 97.94 161 ASN A C 1
ATOM 1229 O O . ASN A 1 161 ? -5.993 6.366 11.069 1.00 97.94 161 ASN A O 1
ATOM 1233 N N . ILE A 1 162 ? -5.334 4.625 9.824 1.00 98.50 162 ILE A N 1
ATOM 1234 C CA . ILE A 1 162 ? -6.057 5.083 8.637 1.00 98.50 162 ILE A CA 1
ATOM 1235 C C . ILE A 1 162 ? -7.562 4.961 8.916 1.00 98.50 162 ILE A C 1
ATOM 1237 O O . ILE A 1 162 ? -8.010 3.874 9.299 1.00 98.50 162 ILE A O 1
ATOM 1241 N N . PRO A 1 163 ? -8.351 6.044 8.800 1.00 97.62 163 PRO A N 1
ATOM 1242 C CA . PRO A 1 163 ? -9.799 5.962 8.931 1.00 97.62 163 PRO A CA 1
ATOM 1243 C C . PRO A 1 163 ? -10.374 5.093 7.815 1.00 97.62 163 PRO A C 1
ATOM 1245 O O . PRO A 1 163 ? -9.933 5.188 6.669 1.00 97.62 163 PRO A O 1
ATOM 1248 N N . TYR A 1 164 ? -11.370 4.269 8.141 1.00 97.62 164 TYR A N 1
ATOM 1249 C CA . TYR A 1 164 ? -12.089 3.509 7.124 1.00 97.62 164 TYR A CA 1
ATOM 1250 C C . TYR A 1 164 ? -13.604 3.666 7.212 1.00 97.62 164 TYR A C 1
ATOM 1252 O O . TYR A 1 164 ? -14.173 3.884 8.286 1.00 97.62 164 TYR A O 1
ATOM 1260 N N . THR A 1 165 ? -14.259 3.512 6.066 1.00 97.00 165 THR A N 1
ATOM 1261 C CA . THR A 1 165 ? -15.710 3.345 5.955 1.00 97.00 165 THR A CA 1
ATOM 1262 C C . THR A 1 165 ? -16.050 1.918 5.528 1.00 97.00 165 THR A C 1
ATOM 1264 O O . THR A 1 165 ? -15.195 1.177 5.041 1.00 97.00 165 THR A O 1
ATOM 1267 N N . ILE A 1 166 ? -17.300 1.515 5.753 1.00 95.62 166 ILE A N 1
ATOM 1268 C CA . ILE A 1 166 ? -17.837 0.273 5.193 1.00 95.62 166 ILE A CA 1
ATOM 1269 C C . ILE A 1 166 ? -18.520 0.636 3.877 1.00 95.62 166 ILE A C 1
ATOM 1271 O O . ILE A 1 166 ? -19.349 1.549 3.863 1.00 95.62 166 ILE A O 1
ATOM 1275 N N . GLY A 1 167 ? -18.147 -0.031 2.786 1.00 84.2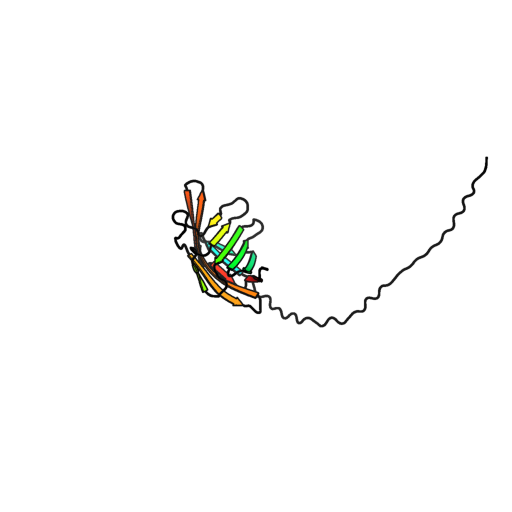5 167 GLY A N 1
ATOM 1276 C CA . GLY A 1 167 ? -18.837 0.134 1.508 1.00 84.25 167 GLY A CA 1
ATOM 1277 C C . GLY A 1 167 ? -20.264 -0.404 1.603 1.00 84.25 167 GLY A C 1
ATOM 1278 O O . GLY A 1 167 ? -20.500 -1.437 2.228 1.00 84.25 167 GLY A O 1
ATOM 1279 N N . ILE A 1 168 ? -21.218 0.317 1.020 1.00 74.25 168 ILE A N 1
ATOM 1280 C CA . ILE A 1 168 ? -22.604 -0.152 0.906 1.00 74.25 168 ILE A CA 1
ATOM 1281 C C . ILE A 1 168 ? -22.665 -1.186 -0.222 1.00 74.25 168 ILE A C 1
ATOM 1283 O O . ILE A 1 168 ? -22.085 -0.953 -1.284 1.00 74.25 168 ILE A O 1
ATOM 1287 N N . GLN A 1 169 ? -23.321 -2.318 0.045 1.00 54.19 169 GLN A N 1
ATOM 1288 C CA . GLN A 1 169 ? -23.657 -3.330 -0.960 1.00 54.19 169 GLN A CA 1
ATOM 1289 C C . GLN A 1 169 ? -24.818 -2.871 -1.834 1.00 54.19 169 GLN A C 1
ATOM 1291 O O . GLN A 1 169 ? -25.747 -2.240 -1.278 1.00 54.19 169 GLN A O 1
#

pLDDT: mean 87.0, std 18.01, range [40.0, 98.88]

Secondary structure (DSSP, 8-state):
--PPPP-----------------------------PPPEEEEEETTEEEE-SEEEEEEETTEEEEEEEETTTTEEEEEEES-SSSEEEETTTSEEEEE-STT--EEESS-SS-TTS--EEEEEEEEETTTTEEEEEEEEEEEEEETTEEEEEEEEEEEEEEEEEEEPP-

=== Feature glossary ===
Annotated list of the representations used here:

Nearest PDB structures. The Foldseek neighbor list gives the closest experimentally determined structures in the PDB, ranked by structural alignment. TM-score near 1 means near-identical fold; near 0.3 means only rough topology match. This is how one finds what a novel AlphaFold prediction most resembles in the solved-structure universe.

Foldseek 3Di. Foldseek's 3Di representation compresses backbone geometry into a per-residue letter drawn from a learned twenty-state alphabet. It captures the tertiary interaction pattern around each residue — which residues are packed against it in space, regardless of where they are in sequence.

Radius of gyration, Cα contacts, bounding box. Radius of gyration (Rg) is the root-mean-square distance of Cα atoms from their centroid — a single number for overall size and compactness. A globular domain of N residues has Rg ≈ 2.2·N^0.38 Å; an extended or disordered chain has a much larger Rg. The Cα contact count is the number of residue pairs whose Cα atoms are within 8 Å and are more than four positions apart in sequence — a standard proxy for tertiary packing density. The bounding box is the smallest axis-aligned box enclosing all Cα atoms.

InterPro / GO / CATH / organism. The annotation block draws on four external resources. InterPro: which protein families and domains the sequence belongs to. GO: standardized terms for what the protein does, what process it participates in, and where in the cell it acts. CATH: which structural fold it has in the CATH hierarchy. Organism: the species of origin.

mmCIF coordinates. The mmCIF block holds the 3D Cartesian coordinates of each backbone atom (N, Cα, C, O) in ångströms. mmCIF is the PDB's canonical archive format — a tagged-loop text representation of the atomic model.

pLDDT. pLDDT is the predicted lDDT-Cα score: AlphaFold's confidence that the local environment of each residue (all inter-atomic distances within 15 Å) is correctly placed. It is a per-residue number between 0 and 100, with higher meaning more reliable.

Backbone torsions (φ/ψ). φ (phi) and ψ (psi) are the two rotatable backbone dihedrals per residue: φ is the C(i-1)–N–Cα–C torsion, ψ is the N–Cα–C–N(i+1) torsion, both in degrees on (−180°, 180°]. α-helical residues cluster near (−60°, −45°); β-strand residues near (−120°, +130°). A Ramachandran plot is simply a scatter of (φ, ψ) for every residue.

B-factor. For experimental (PDB) structures, the B-factor (temperature factor) quantifies the positional spread of each atom in the crystal — a combination of thermal vibration and static disorder — in units of Å². High B-factors mark flexible loops or poorly resolved regions; low B-factors mark the rigid, well-ordered core.

Secondary structure (3-state, P-SEA). SS3 is a coarse helix/strand/coil call (letters a/b/c) made by the P-SEA algorithm from inter-Cα distances and dihedrals. It is less detailed than DSSP but needs only Cα positions.

Predicted aligned error. Predicted aligned error is AlphaFold's pairwise confidence. Unlike pLDDT (per-residue), PAE is per-residue-pair and captures whether two parts of the structure are correctly placed relative to each other. Units are ångströms of expected positional error.

Solvent-accessible surface area. Solvent-accessible surface area (SASA) is the area in Å² traced out by the centre of a 1.4 Å probe sphere (a water molecule) rolled over the protein's van der Waals surface (Shrake–Rupley / Lee–Richards construction). Buried residues have near-zero SASA; fully exposed residues can exceed 200 Å². The total SASA scales roughly with the number of surface residues.

Secondary structure (8-state, DSSP). The SS8 string is DSSP's per-residue secondary-structure call. α-helix (H) means an i→i+4 H-bond ladder; β-strand (E) means the residue participates in a β-sheet; 3₁₀ (G) and π (I) are tighter and wider helices; T/S are turns/bends; '-' is loop.

Rendered structure images. Structure images are PyMOL renders from six orthogonal camera directions. Cartoon representation draws helices as coils and strands as arrows; sticks shows the backbone as bonds; surface shows the solvent-excluded envelope. Rainbow coloring maps sequence position to hue (blue→red, N→C); chain coloring assigns a distinct color per polypeptide.

Sequence. The amino-acid sequence is the protein's primary structure: the linear order of residues from the N-terminus to the C-terminus, written in one-letter code. Everything else here — the 3D coordinates, the secondary structure, the domain annotations — is ultimately a consequence of this string.

Contact-map, Ramachandran, and PAE plots. Three diagnostic plots accompany the record. The Cα contact map visualizes the tertiary structure as a 2D adjacency matrix (8 Å cutoff, sequence-local contacts suppressed). The Ramachandran plot shows the distribution of backbone (φ, ψ) torsions, with points in the α and β basins reflecting secondary structure content. The PAE plot shows AlphaFold's inter-residue confidence as a color matrix.